Protein AF-A0A6J4CX09-F1 (afdb_monomer)

Solvent-accessible surface area (backbone atoms only — not comparable to full-atom values): 6055 Å² total; per-residue (Å²): 135,90,80,64,89,89,61,87,80,81,83,84,70,51,76,65,54,46,50,54,51,52,50,53,54,50,50,27,51,51,29,28,54,47,46,52,50,56,50,50,54,45,45,66,65,34,70,81,45,56,82,92,70,47,75,79,80,50,73,67,57,48,47,53,52,41,52,48,56,41,52,76,66,74,51,89,76,58,69,67,49,40,46,52,22,40,52,50,46,52,48,53,51,51,43,70,78,53,65,81,125

Nearest PDB structures (foldseek):
  8j1j-assembly1_B  TM=5.169E-01  e=7.461E+00  Sulfoacidibacillus thermotolerans

InterPro domains:
  IPR021027 Transposase, putative, helix-turn-helix domain [PF12323] (1-47)

Secondary structure (DSSP, 8-state):
----TTS-PPP---HHHHHHHHHHHHHHHHHHHHHHHHHHHHHHHHTSS-TTT-----HHHHHHHHHHHHHHTT----HHHHHHHHHHHHHHHHHHHS---

Structure (mmCIF, N/CA/C/O backbone):
data_AF-A0A6J4CX09-F1
#
_entry.id   AF-A0A6J4CX09-F1
#
loop_
_atom_site.group_PDB
_atom_site.id
_atom_site.type_symbol
_atom_site.label_atom_id
_atom_site.label_alt_id
_atom_site.label_comp_id
_atom_site.label_asym_id
_atom_site.label_entity_id
_atom_site.label_seq_id
_atom_site.pdbx_PDB_ins_code
_atom_site.Cartn_x
_atom_site.Cartn_y
_atom_site.Cartn_z
_atom_site.occupancy
_atom_site.B_iso_or_equiv
_atom_site.auth_seq_id
_atom_site.auth_comp_id
_atom_site.auth_asym_id
_atom_site.auth_atom_id
_atom_site.pdbx_PDB_model_num
ATOM 1 N N . MET A 1 1 ? 31.683 5.353 -8.818 1.00 56.31 1 MET A N 1
ATOM 2 C CA . MET A 1 1 ? 30.782 6.311 -9.498 1.00 56.31 1 MET A CA 1
ATOM 3 C C . MET A 1 1 ? 30.268 7.302 -8.457 1.00 56.31 1 MET A C 1
ATOM 5 O O . MET A 1 1 ? 29.497 6.902 -7.595 1.00 56.31 1 MET A O 1
ATOM 9 N N . GLN A 1 2 ? 30.748 8.550 -8.458 1.00 60.69 2 GLN A N 1
ATOM 10 C CA . GLN A 1 2 ? 30.224 9.596 -7.569 1.00 60.69 2 GLN A CA 1
ATOM 11 C C . GLN A 1 2 ? 28.924 10.145 -8.170 1.00 60.69 2 GLN A C 1
ATOM 13 O O . GLN A 1 2 ? 28.943 10.794 -9.212 1.00 60.69 2 GLN A O 1
ATOM 18 N N . ILE A 1 3 ? 27.788 9.837 -7.544 1.00 66.69 3 ILE A N 1
ATOM 19 C CA . ILE A 1 3 ? 26.483 10.363 -7.960 1.00 66.69 3 ILE A CA 1
ATOM 20 C C . ILE A 1 3 ? 26.320 11.750 -7.336 1.00 66.69 3 ILE A C 1
ATOM 22 O O . ILE A 1 3 ? 26.276 11.886 -6.112 1.00 66.69 3 ILE A O 1
ATOM 26 N N . ASN A 1 4 ? 26.247 12.782 -8.175 1.00 74.75 4 ASN A N 1
ATOM 27 C CA . ASN A 1 4 ? 26.153 14.165 -7.728 1.00 74.75 4 ASN A CA 1
ATOM 28 C C . ASN A 1 4 ? 24.680 14.520 -7.461 1.00 74.75 4 ASN A C 1
ATOM 30 O O . ASN A 1 4 ? 23.856 14.538 -8.373 1.00 74.75 4 ASN A O 1
ATOM 34 N N . LYS A 1 5 ? 24.331 14.763 -6.193 1.00 68.19 5 LYS A N 1
ATOM 35 C CA . LYS A 1 5 ? 22.934 14.870 -5.724 1.00 68.19 5 LYS A CA 1
ATOM 36 C C . LYS A 1 5 ? 22.176 16.092 -6.268 1.00 68.19 5 LYS A C 1
ATOM 38 O O . LYS A 1 5 ? 20.953 16.108 -6.200 1.00 68.19 5 LYS A O 1
ATOM 43 N N . GLY A 1 6 ? 22.881 17.097 -6.796 1.00 75.50 6 GLY A N 1
ATOM 44 C CA . GLY A 1 6 ? 22.285 18.315 -7.361 1.00 75.50 6 GLY A CA 1
ATOM 45 C C . GLY A 1 6 ? 21.905 18.222 -8.842 1.00 75.50 6 GLY A C 1
ATOM 46 O O . GLY A 1 6 ? 21.286 19.143 -9.368 1.00 75.50 6 GLY A O 1
ATOM 47 N N . PHE A 1 7 ? 22.265 17.136 -9.534 1.00 76.88 7 PHE A N 1
ATOM 48 C CA . PHE A 1 7 ? 22.026 17.013 -10.970 1.00 76.88 7 PHE A CA 1
ATOM 49 C C . PHE A 1 7 ? 20.723 16.259 -11.268 1.00 76.88 7 PHE A C 1
ATOM 51 O O . PHE A 1 7 ? 20.463 15.182 -10.727 1.00 76.88 7 PHE A O 1
ATOM 58 N N . LYS A 1 8 ? 19.890 16.805 -12.163 1.00 77.00 8 LYS A N 1
ATOM 59 C CA . LYS A 1 8 ? 18.640 16.161 -12.591 1.00 77.00 8 LYS A CA 1
ATOM 60 C C . LYS A 1 8 ? 18.937 15.104 -13.653 1.00 77.00 8 LYS A C 1
ATOM 62 O O . LYS A 1 8 ? 18.997 15.399 -14.844 1.00 77.00 8 LYS A O 1
ATOM 67 N N . TYR A 1 9 ? 19.089 13.857 -13.227 1.00 78.94 9 TYR A N 1
ATOM 68 C CA . TYR A 1 9 ? 19.262 12.732 -14.143 1.00 78.94 9 TYR A CA 1
ATOM 69 C C . TYR A 1 9 ? 17.933 12.379 -14.824 1.00 78.94 9 TYR A C 1
ATOM 71 O O . TYR A 1 9 ? 16.945 12.051 -14.165 1.00 78.94 9 TYR A O 1
ATOM 79 N N . ARG A 1 10 ? 17.898 12.434 -16.160 1.00 81.62 10 ARG A N 1
ATOM 80 C CA . ARG A 1 10 ? 16.779 11.904 -16.946 1.00 81.62 10 ARG A CA 1
ATOM 81 C C . ARG A 1 10 ? 17.013 10.413 -17.171 1.00 81.62 10 ARG A C 1
ATOM 83 O O . ARG A 1 10 ? 18.023 10.025 -17.748 1.00 81.62 10 ARG A O 1
ATOM 90 N N . LEU A 1 11 ? 16.078 9.585 -16.719 1.00 80.38 11 LEU A N 1
ATOM 91 C CA . LEU A 1 11 ? 16.113 8.153 -16.995 1.00 80.38 11 LEU A CA 1
ATOM 92 C C . LEU A 1 11 ? 15.642 7.905 -18.431 1.00 80.38 11 LEU A C 1
ATOM 94 O O . LEU A 1 11 ? 14.580 8.386 -18.829 1.00 80.38 11 LEU A O 1
ATOM 98 N N . PHE A 1 12 ? 16.400 7.107 -19.178 1.00 87.94 12 PHE A N 1
ATOM 99 C CA . PHE A 1 12 ? 16.019 6.612 -20.502 1.00 87.94 12 PHE A CA 1
ATOM 100 C C . PHE A 1 12 ? 15.849 5.089 -20.454 1.00 87.94 12 PHE A C 1
ATOM 102 O O . PHE A 1 12 ? 16.691 4.359 -20.972 1.00 87.94 12 PHE A O 1
ATOM 109 N N . PRO A 1 13 ? 14.798 4.585 -19.780 1.00 90.81 13 PRO A N 1
ATOM 110 C CA . PRO A 1 13 ? 14.626 3.154 -19.607 1.00 90.81 13 PRO A CA 1
ATOM 111 C C . PRO A 1 13 ? 14.310 2.459 -20.934 1.00 90.81 13 PRO A C 1
ATOM 113 O O . PRO A 1 13 ? 13.565 2.989 -21.770 1.00 90.81 13 PRO A O 1
ATOM 116 N N . THR A 1 14 ? 14.820 1.239 -21.092 1.00 96.50 14 THR A N 1
ATOM 117 C CA . THR A 1 14 ? 14.452 0.342 -22.195 1.00 96.50 14 THR A CA 1
ATOM 118 C C . THR A 1 14 ? 12.969 -0.042 -22.115 1.00 96.50 14 THR A C 1
ATOM 120 O O . THR A 1 14 ? 12.286 0.218 -21.119 1.00 96.50 14 THR A O 1
ATOM 123 N N . LYS A 1 15 ? 12.429 -0.669 -23.169 1.00 96.00 15 LYS A N 1
ATOM 124 C CA . LYS A 1 15 ? 11.029 -1.136 -23.173 1.00 96.00 15 LYS A CA 1
ATOM 125 C C . LYS A 1 15 ? 10.742 -2.090 -22.005 1.00 96.00 15 LYS A C 1
ATOM 127 O O . LYS A 1 15 ? 9.726 -1.933 -21.333 1.00 96.00 15 LYS A O 1
ATOM 132 N N . GLU A 1 16 ? 11.665 -3.003 -21.722 1.00 96.12 16 GLU A N 1
ATOM 133 C CA . GLU A 1 16 ? 11.573 -3.967 -20.619 1.00 96.12 16 GLU A CA 1
ATOM 134 C C . GLU A 1 16 ? 11.606 -3.276 -19.253 1.00 96.12 16 GLU A C 1
ATOM 136 O O . GLU A 1 16 ? 10.740 -3.510 -18.411 1.00 96.12 16 GLU A O 1
ATOM 141 N N . GLN A 1 17 ? 12.534 -2.336 -19.054 1.00 94.19 17 GLN A N 1
ATOM 142 C CA . GLN A 1 17 ? 12.610 -1.555 -17.816 1.00 94.19 17 GLN A CA 1
ATOM 143 C C . GLN A 1 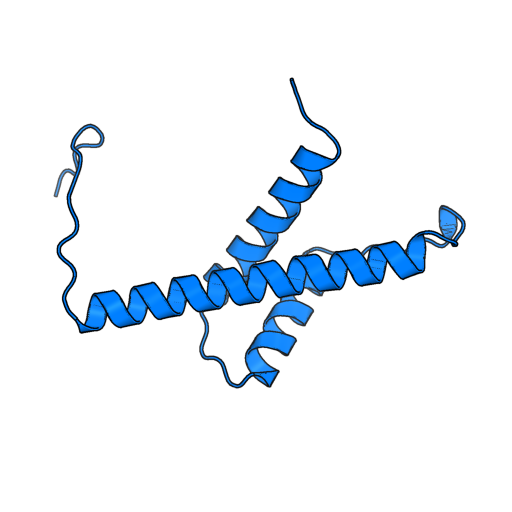17 ? 11.333 -0.737 -17.583 1.00 94.19 17 GLN A C 1
ATOM 145 O O . GLN A 1 17 ? 10.845 -0.655 -16.456 1.00 94.19 17 GLN A O 1
ATOM 150 N N . LYS A 1 18 ? 10.739 -0.1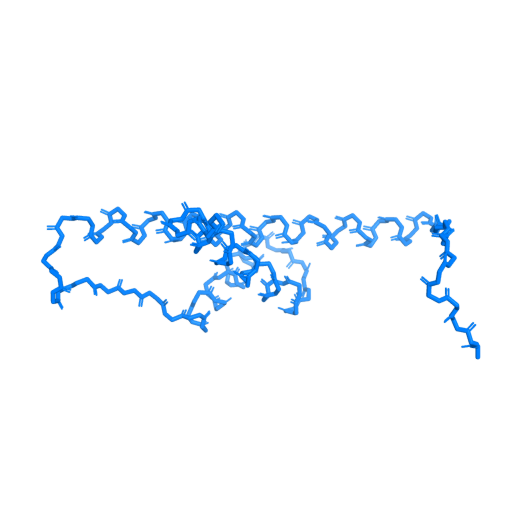69 -18.642 1.00 95.38 18 LYS A N 1
ATOM 151 C CA . LYS A 1 18 ? 9.440 0.518 -18.548 1.00 95.38 18 LYS A CA 1
ATOM 152 C C . LYS A 1 18 ? 8.325 -0.436 -18.127 1.00 95.38 18 LYS A C 1
ATOM 154 O O . LYS A 1 18 ? 7.489 -0.039 -17.319 1.00 95.38 18 LYS A O 1
ATOM 159 N N . ALA A 1 19 ? 8.291 -1.653 -18.666 1.00 95.88 19 ALA A N 1
ATOM 160 C CA . ALA A 1 19 ? 7.292 -2.652 -18.295 1.00 95.88 19 ALA A CA 1
ATOM 161 C C . ALA A 1 19 ? 7.422 -3.051 -16.816 1.00 95.88 19 ALA A C 1
ATOM 163 O O . ALA A 1 19 ? 6.429 -3.018 -16.090 1.00 95.88 19 ALA A O 1
ATOM 164 N N . LEU A 1 20 ? 8.647 -3.303 -16.344 1.00 93.88 20 LEU A N 1
ATOM 165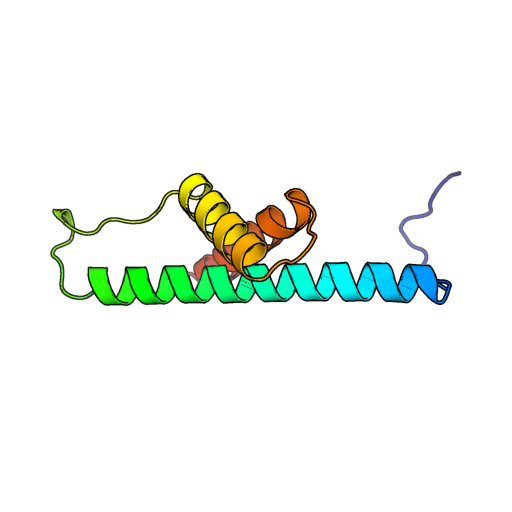 C CA . LEU A 1 20 ? 8.927 -3.597 -14.934 1.00 93.88 20 LEU A CA 1
ATOM 166 C C . LEU A 1 20 ? 8.499 -2.452 -14.009 1.00 93.88 20 LEU A C 1
ATOM 168 O O . LEU A 1 20 ? 7.807 -2.682 -13.018 1.00 93.88 20 LEU A O 1
ATOM 172 N N . LEU A 1 21 ? 8.853 -1.207 -14.345 1.00 93.88 21 LEU A N 1
ATOM 173 C CA . LEU A 1 21 ? 8.456 -0.034 -13.561 1.00 93.88 21 LEU A CA 1
ATOM 174 C C . LEU A 1 21 ? 6.935 0.125 -13.508 1.00 93.88 21 LEU A C 1
ATOM 176 O O . LEU A 1 21 ? 6.376 0.324 -12.430 1.00 93.88 21 LEU A O 1
ATOM 180 N N . LYS A 1 22 ? 6.253 -0.011 -14.651 1.00 95.19 22 LYS A N 1
ATOM 181 C CA . LYS A 1 22 ? 4.786 0.040 -14.715 1.00 95.19 22 LYS A CA 1
ATOM 182 C C . LYS A 1 22 ? 4.152 -1.027 -13.831 1.00 95.19 22 LYS A C 1
ATOM 184 O O . LYS A 1 22 ? 3.218 -0.710 -13.099 1.00 95.19 22 LYS A O 1
ATOM 189 N N . HIS A 1 23 ? 4.677 -2.251 -13.859 1.00 95.62 23 HIS A N 1
ATOM 190 C CA . HIS A 1 23 ? 4.203 -3.332 -12.998 1.00 95.62 23 HIS A CA 1
ATOM 191 C C . HIS A 1 23 ? 4.395 -2.995 -11.516 1.00 95.62 23 HIS A C 1
ATOM 193 O O . HIS A 1 23 ? 3.454 -3.084 -10.732 1.00 95.62 23 HIS A O 1
ATOM 199 N N . HIS A 1 24 ? 5.571 -2.498 -11.128 1.00 95.19 24 HIS A N 1
ATOM 200 C CA . HIS A 1 24 ? 5.821 -2.059 -9.753 1.00 95.19 24 HIS A CA 1
ATOM 201 C C . HIS A 1 24 ? 4.864 -0.952 -9.294 1.00 95.19 24 HIS A C 1
ATOM 203 O O . HIS A 1 24 ? 4.342 -1.024 -8.179 1.00 95.19 24 HIS A O 1
ATOM 209 N N . PHE A 1 25 ? 4.600 0.046 -10.140 1.00 96.12 25 PHE A N 1
ATOM 210 C CA . PHE A 1 25 ? 3.642 1.113 -9.833 1.00 96.12 25 PHE A CA 1
ATOM 211 C C . PHE A 1 25 ? 2.214 0.580 -9.725 1.00 96.12 25 PHE A C 1
ATOM 213 O O . PHE A 1 25 ? 1.477 0.969 -8.820 1.00 96.12 25 PHE A O 1
ATOM 220 N N . PHE A 1 26 ? 1.837 -0.351 -10.599 1.00 97.19 26 PHE A N 1
ATOM 221 C CA . PHE A 1 26 ? 0.543 -1.015 -10.539 1.00 97.19 26 PHE A CA 1
ATOM 222 C C . PHE A 1 26 ? 0.361 -1.762 -9.212 1.00 97.19 26 PHE A C 1
ATOM 224 O O . PHE A 1 26 ? -0.614 -1.516 -8.506 1.00 97.19 26 PHE A O 1
ATOM 231 N N . ILE A 1 27 ? 1.327 -2.594 -8.814 1.00 97.69 27 ILE A N 1
ATOM 232 C CA . ILE A 1 27 ? 1.301 -3.304 -7.526 1.00 97.69 27 ILE A CA 1
ATOM 233 C C . ILE A 1 27 ? 1.217 -2.333 -6.348 1.00 97.69 27 ILE A C 1
ATOM 235 O O . ILE A 1 27 ? 0.427 -2.553 -5.429 1.00 97.69 27 ILE A O 1
ATOM 239 N N . TYR A 1 28 ? 2.008 -1.258 -6.372 1.00 98.12 28 TYR A N 1
ATOM 240 C CA . TYR A 1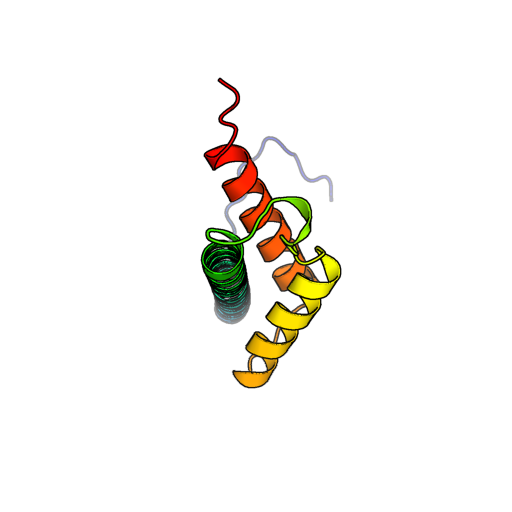 28 ? 1.973 -0.234 -5.331 1.00 98.12 28 TYR A CA 1
ATOM 241 C C . TYR A 1 28 ? 0.563 0.355 -5.180 1.00 98.12 28 TYR A C 1
ATOM 243 O O . TYR A 1 28 ? 0.045 0.405 -4.062 1.00 98.12 28 TYR A O 1
ATOM 251 N N . ASN A 1 29 ? -0.076 0.734 -6.290 1.00 97.56 29 ASN A N 1
ATOM 252 C CA . ASN A 1 29 ? -1.425 1.302 -6.294 1.00 97.56 29 ASN A CA 1
ATOM 253 C C . ASN A 1 29 ? -2.474 0.285 -5.823 1.00 97.56 29 ASN A C 1
ATOM 255 O O . ASN A 1 29 ? -3.345 0.620 -5.023 1.00 97.56 29 ASN A O 1
ATOM 259 N N . GLN A 1 30 ? -2.362 -0.973 -6.258 1.00 97.56 30 GLN A N 1
ATOM 260 C CA . GLN A 1 30 ? -3.251 -2.049 -5.815 1.00 97.56 30 GLN A CA 1
ATOM 261 C C . GLN A 1 30 ? -3.155 -2.252 -4.299 1.00 97.56 30 GLN A C 1
ATOM 263 O O . GLN A 1 30 ? -4.178 -2.278 -3.617 1.00 97.56 30 GLN A O 1
ATOM 268 N N . ALA A 1 31 ? -1.936 -2.337 -3.760 1.00 97.88 31 ALA A N 1
ATOM 269 C CA . ALA A 1 31 ? -1.698 -2.462 -2.324 1.00 97.88 31 ALA A CA 1
ATOM 270 C C . ALA A 1 31 ? -2.241 -1.256 -1.538 1.00 97.88 31 ALA A C 1
ATOM 272 O O . ALA A 1 31 ? -2.832 -1.435 -0.472 1.00 97.88 31 ALA A O 1
ATOM 273 N N . TYR A 1 32 ? -2.089 -0.047 -2.087 1.00 98.00 32 TYR A N 1
ATOM 274 C CA . TYR A 1 32 ? -2.554 1.195 -1.471 1.00 98.00 32 TYR A CA 1
ATOM 275 C C . TYR A 1 32 ? -4.078 1.187 -1.334 1.00 98.00 32 TYR A C 1
ATOM 277 O O . TYR A 1 32 ? -4.616 1.388 -0.245 1.00 98.00 32 TYR A O 1
ATOM 285 N N . ASN A 1 33 ? -4.770 0.866 -2.428 1.00 97.38 33 ASN A N 1
ATOM 286 C CA . ASN A 1 33 ? -6.228 0.814 -2.471 1.00 97.38 33 ASN A CA 1
ATOM 287 C C . ASN A 1 33 ? -6.787 -0.287 -1.561 1.00 97.38 33 ASN A C 1
ATOM 289 O O . ASN A 1 33 ? -7.768 -0.056 -0.859 1.00 97.38 33 ASN A O 1
ATOM 293 N N . ILE A 1 34 ? -6.145 -1.461 -1.518 1.00 97.25 34 ILE A N 1
ATOM 294 C CA . ILE A 1 34 ? -6.528 -2.533 -0.586 1.00 97.25 34 ILE A CA 1
ATOM 295 C C . ILE A 1 34 ? -6.374 -2.056 0.864 1.00 97.25 34 ILE A C 1
ATOM 297 O O . ILE A 1 34 ? -7.273 -2.277 1.671 1.00 97.25 34 ILE A O 1
ATOM 301 N N . CYS A 1 35 ? -5.269 -1.379 1.199 1.00 96.94 35 CYS A N 1
ATOM 302 C CA . CYS A 1 35 ? -5.053 -0.833 2.540 1.00 96.94 35 CYS A CA 1
ATOM 303 C C . CYS A 1 35 ? -6.170 0.140 2.936 1.00 96.94 35 CYS A C 1
ATOM 305 O O . CYS A 1 35 ? -6.742 -0.002 4.016 1.00 96.94 35 CYS A O 1
ATOM 307 N N . LEU A 1 36 ? -6.508 1.086 2.053 1.00 95.69 36 LEU A N 1
ATOM 308 C CA . LEU A 1 36 ? -7.589 2.040 2.299 1.00 95.69 36 LEU A CA 1
ATOM 309 C C . LEU A 1 36 ? -8.935 1.341 2.493 1.00 95.69 36 LEU A C 1
ATOM 311 O O . LEU A 1 36 ? -9.653 1.669 3.434 1.00 95.69 36 LEU A O 1
ATOM 315 N N . ASN A 1 37 ? -9.252 0.350 1.656 1.00 96.81 37 ASN A N 1
ATOM 316 C CA . ASN A 1 37 ? -10.509 -0.381 1.764 1.00 96.81 37 ASN A CA 1
ATOM 317 C C . ASN A 1 37 ? -10.615 -1.150 3.092 1.00 96.81 37 ASN A C 1
ATOM 319 O O . ASN A 1 37 ? -11.602 -1.010 3.807 1.00 96.81 37 ASN A O 1
ATOM 323 N N . LEU A 1 38 ? -9.562 -1.878 3.484 1.00 95.81 38 LEU A N 1
ATOM 324 C CA . LEU A 1 38 ? -9.524 -2.599 4.764 1.00 95.81 38 LEU A CA 1
ATOM 325 C C . LEU A 1 38 ? -9.696 -1.658 5.963 1.00 95.81 38 LEU A C 1
ATOM 327 O O . LEU A 1 38 ? -10.347 -2.002 6.949 1.00 95.81 38 LEU A O 1
ATOM 331 N N . GLN A 1 39 ? -9.105 -0.464 5.898 1.00 93.12 39 GLN A N 1
ATOM 332 C CA . GLN A 1 39 ? -9.249 0.536 6.954 1.00 93.12 39 GLN A CA 1
ATOM 333 C C . GLN A 1 39 ? -10.650 1.150 6.976 1.00 93.12 39 GLN A C 1
ATOM 335 O O . GLN A 1 39 ? -11.180 1.390 8.060 1.00 93.12 39 GLN A O 1
ATOM 340 N N . GLN A 1 40 ? -11.261 1.362 5.811 1.00 94.38 40 GLN A N 1
ATOM 341 C CA . GLN A 1 40 ? -12.638 1.837 5.695 1.00 94.38 40 GLN A CA 1
ATOM 342 C C . GLN A 1 40 ? -13.633 0.817 6.259 1.00 94.38 40 GLN A C 1
ATOM 344 O O . GLN A 1 40 ? -14.515 1.189 7.034 1.00 94.38 40 GLN A O 1
ATOM 349 N N . GLU A 1 41 ? -13.477 -0.464 5.921 1.00 94.94 41 GLU A N 1
ATOM 350 C CA . GLU A 1 41 ? -14.263 -1.567 6.487 1.00 94.94 41 GLU A CA 1
ATOM 351 C C . GLU A 1 41 ? -14.119 -1.606 8.010 1.00 94.94 41 GLU A C 1
ATOM 353 O O . GLU A 1 41 ? -15.111 -1.597 8.736 1.00 94.94 41 GLU A O 1
ATOM 358 N N . GLN A 1 42 ? -12.881 -1.546 8.507 1.00 93.56 42 GLN A N 1
ATOM 359 C CA . GLN A 1 42 ? -12.608 -1.552 9.940 1.00 93.56 42 GLN A CA 1
ATOM 360 C C . GLN A 1 42 ? -13.210 -0.339 10.660 1.00 93.56 42 GLN A C 1
ATOM 362 O O . GLN A 1 42 ? -13.764 -0.478 11.750 1.00 93.56 42 GLN A O 1
ATOM 367 N N . TYR A 1 43 ? -13.143 0.845 10.051 1.00 92.44 43 TYR A N 1
ATOM 368 C CA . TYR A 1 43 ? -13.801 2.040 10.569 1.00 92.44 43 TYR A CA 1
ATOM 369 C C . TYR A 1 43 ? -15.321 1.865 10.618 1.00 92.44 43 TYR A C 1
ATOM 371 O O . TYR A 1 43 ? 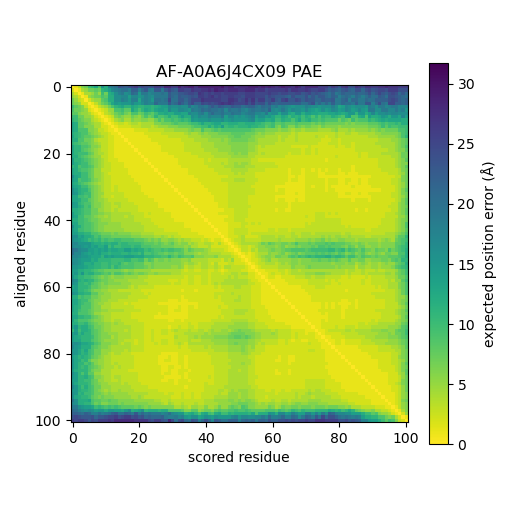-15.936 2.158 11.641 1.00 92.44 43 TYR A O 1
ATOM 379 N N . ASN A 1 44 ? -15.922 1.348 9.546 1.00 94.00 44 ASN A N 1
ATOM 380 C CA . ASN A 1 44 ? -17.364 1.143 9.459 1.00 94.00 44 ASN A CA 1
ATOM 381 C C . ASN A 1 44 ? -17.885 0.158 10.507 1.00 94.00 44 ASN A C 1
ATOM 383 O O . ASN A 1 44 ? -18.963 0.392 11.047 1.00 94.00 44 ASN A O 1
ATOM 387 N N . THR A 1 45 ? -17.118 -0.883 10.829 1.00 92.88 45 THR A N 1
ATOM 388 C CA . THR A 1 45 ? -17.442 -1.816 11.917 1.00 92.88 45 THR A CA 1
ATOM 389 C C . THR A 1 45 ? -17.259 -1.167 13.290 1.00 92.88 45 THR A C 1
ATOM 391 O O . THR A 1 45 ? -18.091 -1.329 14.175 1.00 92.88 45 THR A O 1
ATOM 394 N N . ASN A 1 46 ? -16.194 -0.382 13.476 1.00 92.56 46 ASN A N 1
ATOM 395 C CA . ASN A 1 46 ? -15.867 0.219 14.771 1.00 92.56 46 ASN A CA 1
ATOM 396 C C . ASN A 1 46 ? -16.663 1.491 15.101 1.00 92.56 46 ASN A C 1
ATOM 398 O O . ASN A 1 46 ? -16.631 1.930 16.252 1.00 92.56 46 ASN A O 1
ATOM 402 N N . LYS A 1 47 ? -17.330 2.131 14.131 1.00 91.69 47 LYS A N 1
ATOM 403 C CA . LYS A 1 47 ? -17.989 3.435 14.342 1.00 91.69 47 LYS A CA 1
ATOM 404 C C . LYS A 1 47 ? -19.144 3.373 15.345 1.00 91.69 47 LYS A C 1
ATOM 406 O O . LYS A 1 47 ? -19.370 4.355 16.042 1.00 91.69 47 LYS A O 1
ATOM 411 N N . THR A 1 48 ? -19.841 2.239 15.422 1.00 90.75 48 THR A N 1
ATOM 412 C CA . THR A 1 48 ? -20.991 2.017 16.315 1.00 90.75 48 THR A CA 1
ATOM 413 C C . THR A 1 48 ? -20.599 1.410 17.660 1.00 90.75 48 THR A C 1
ATOM 415 O O . THR A 1 48 ? -21.410 1.398 18.578 1.00 90.75 48 THR A O 1
ATOM 418 N N . LEU A 1 49 ? -19.373 0.894 17.782 1.00 92.94 49 LEU A N 1
ATOM 419 C CA . LEU A 1 49 ? -18.895 0.222 18.986 1.00 92.94 49 LEU A CA 1
ATOM 420 C C . LEU A 1 49 ? -18.396 1.223 20.031 1.00 92.94 49 LEU A C 1
ATOM 422 O O . LEU A 1 49 ? -17.795 2.256 19.707 1.00 92.94 49 LEU A O 1
ATOM 426 N N . GLU A 1 50 ? -18.567 0.871 21.305 1.00 90.94 50 GLU A N 1
ATOM 427 C CA . GLU A 1 50 ? -17.942 1.600 22.404 1.00 90.94 50 GLU A CA 1
ATOM 428 C C . GLU A 1 50 ? -16.414 1.533 22.332 1.00 90.94 50 GLU A C 1
ATOM 430 O O . GLU A 1 50 ? -15.830 0.591 21.796 1.00 90.94 50 GLU A O 1
ATOM 435 N N . LYS A 1 51 ? -15.734 2.538 22.898 1.00 86.19 51 LYS A N 1
ATOM 436 C CA . LYS A 1 51 ? -14.275 2.703 22.780 1.00 86.19 51 LYS A CA 1
ATOM 437 C C . LYS A 1 51 ? -13.482 1.469 23.235 1.00 86.19 51 LYS A C 1
ATOM 439 O O . LYS A 1 51 ? -12.462 1.177 22.619 1.00 86.19 51 LYS A O 1
ATOM 444 N N . SER A 1 52 ? -13.953 0.758 24.261 1.00 88.56 52 SER A N 1
ATOM 445 C CA . SER A 1 52 ? -13.338 -0.471 24.792 1.00 88.56 52 SER A CA 1
ATOM 446 C C . SER A 1 52 ? -13.444 -1.669 23.841 1.00 88.56 52 SER A C 1
ATOM 448 O O . SER A 1 52 ? -12.600 -2.557 23.888 1.00 88.56 52 SER A O 1
ATOM 450 N N . GLN A 1 53 ? -14.444 -1.672 22.957 1.00 89.31 53 GLN A N 1
ATOM 451 C CA . GLN A 1 53 ? -14.727 -2.756 22.012 1.00 89.31 53 GLN A CA 1
ATOM 452 C C . GLN A 1 53 ? -14.134 -2.501 20.618 1.00 89.31 53 GLN A C 1
ATOM 454 O O . GLN A 1 53 ? -14.146 -3.387 19.765 1.00 89.31 53 GLN A O 1
ATOM 459 N N . LYS A 1 54 ? -13.601 -1.298 20.355 1.00 90.38 54 LYS A N 1
ATOM 460 C CA . LYS A 1 54 ? -12.992 -0.960 19.060 1.00 90.38 54 LYS A CA 1
ATOM 461 C C . LYS A 1 54 ? -11.704 -1.747 18.857 1.00 90.38 54 LYS A C 1
ATOM 463 O O . LYS A 1 54 ? -10.724 -1.548 19.572 1.00 90.38 54 LYS A O 1
ATOM 468 N N . GLN A 1 55 ? -11.672 -2.570 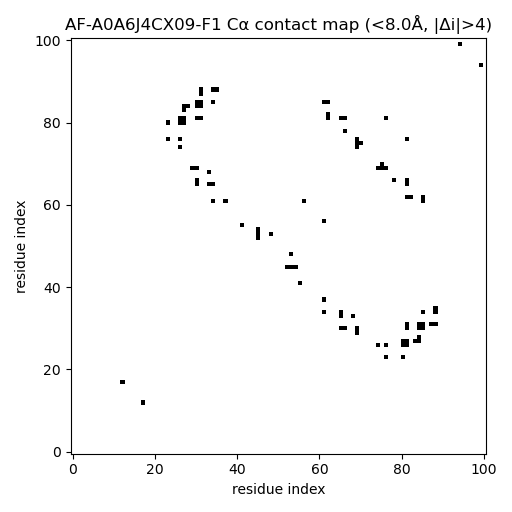17.817 1.00 89.44 55 GLN A N 1
ATOM 469 C CA . GLN A 1 55 ? -10.491 -3.350 17.458 1.00 89.44 55 GLN A CA 1
ATOM 470 C C . GLN A 1 55 ? -9.841 -2.769 16.206 1.00 89.44 55 GLN A C 1
ATOM 472 O O . GLN A 1 55 ? -10.468 -2.720 15.148 1.00 89.44 55 GLN A O 1
ATOM 477 N N . TRP A 1 56 ? -8.580 -2.344 16.309 1.00 90.25 56 TRP A N 1
ATOM 478 C CA . TRP A 1 56 ? -7.780 -1.838 15.186 1.00 90.25 56 TRP A CA 1
ATOM 479 C C . TRP A 1 56 ? -6.706 -2.847 14.783 1.00 90.25 56 TRP A C 1
ATOM 481 O O . TRP A 1 56 ? -6.045 -3.438 15.634 1.00 90.25 56 TRP A O 1
ATOM 491 N N . SER A 1 57 ? -6.523 -3.053 13.479 1.00 92.19 57 SER A N 1
ATOM 492 C CA . SER A 1 57 ? -5.567 -4.035 12.973 1.00 92.19 57 SER A CA 1
ATOM 493 C C . SER A 1 57 ? -4.147 -3.516 13.165 1.00 92.19 57 SER A C 1
ATOM 495 O O . SER A 1 57 ? -3.854 -2.359 12.856 1.00 92.19 57 SER A O 1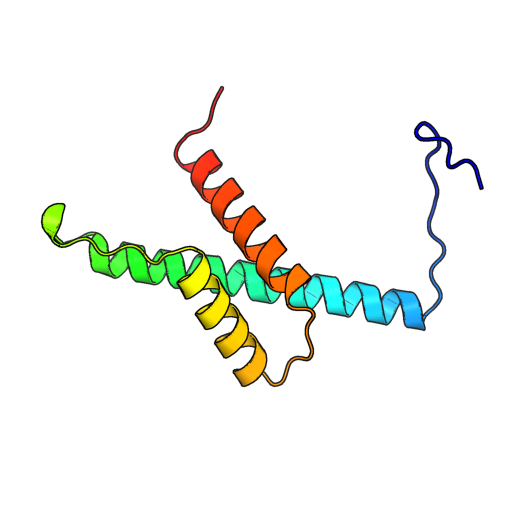
ATOM 497 N N . SER A 1 58 ? -3.240 -4.384 13.615 1.00 94.25 58 SER A N 1
ATOM 498 C CA . SER A 1 58 ? -1.816 -4.053 13.639 1.00 94.25 58 SER A CA 1
ATOM 499 C C . SER A 1 58 ? -1.274 -3.883 12.216 1.00 94.25 58 SER A C 1
ATOM 501 O O . SER A 1 58 ? -1.806 -4.435 11.248 1.00 94.25 58 SER A O 1
ATOM 503 N N . SER A 1 59 ? -0.171 -3.145 12.076 1.00 92.31 59 SER A N 1
ATOM 504 C CA . SER A 1 59 ? 0.491 -2.958 10.779 1.00 92.31 59 SER A CA 1
ATOM 505 C C . SER A 1 59 ? 0.879 -4.285 10.125 1.00 92.31 59 SER A C 1
ATOM 507 O O . SER A 1 59 ? 0.686 -4.438 8.924 1.00 92.31 59 SER A O 1
ATOM 509 N N . SER A 1 60 ? 1.359 -5.256 10.909 1.00 93.44 60 SER A N 1
ATOM 510 C CA . SER A 1 60 ? 1.718 -6.591 10.418 1.00 93.44 60 SER A CA 1
ATOM 511 C C . SER A 1 60 ? 0.495 -7.373 9.934 1.00 93.44 60 SER A C 1
ATOM 513 O O . SER A 1 60 ? 0.556 -8.014 8.890 1.00 93.44 60 SER A O 1
ATOM 515 N N . ALA A 1 61 ? -0.635 -7.280 10.645 1.00 95.44 61 ALA A N 1
ATOM 516 C CA . ALA A 1 61 ? -1.881 -7.921 10.228 1.00 95.44 61 ALA A CA 1
ATOM 517 C C . ALA A 1 61 ? -2.415 -7.332 8.911 1.00 95.44 61 ALA A C 1
ATOM 519 O O . ALA A 1 61 ? -2.846 -8.078 8.030 1.00 95.44 61 ALA A O 1
ATOM 520 N N . LEU A 1 62 ? -2.341 -6.005 8.749 1.00 95.25 62 LEU A N 1
ATOM 521 C CA . LEU A 1 62 ? -2.689 -5.337 7.491 1.00 95.25 62 LEU A CA 1
ATOM 522 C C . LEU A 1 62 ? -1.770 -5.776 6.348 1.00 95.25 62 LEU A C 1
ATOM 524 O O . LEU A 1 62 ? -2.264 -6.106 5.275 1.00 95.25 62 LEU A O 1
ATOM 528 N N . ASP A 1 63 ? -0.458 -5.843 6.581 1.00 95.44 63 ASP A N 1
ATOM 529 C CA . ASP A 1 63 ? 0.521 -6.312 5.591 1.00 95.44 63 ASP A CA 1
ATOM 530 C C . ASP A 1 63 ? 0.194 -7.738 5.112 1.00 95.44 63 ASP A C 1
ATOM 532 O O . ASP A 1 63 ? 0.187 -8.007 3.908 1.00 95.44 63 ASP A O 1
ATOM 536 N N . THR A 1 64 ? -0.132 -8.646 6.037 1.00 97.12 64 THR A N 1
ATOM 537 C CA . THR A 1 64 ? -0.533 -10.024 5.714 1.00 97.12 64 THR A CA 1
ATOM 538 C C . THR A 1 64 ? -1.808 -10.058 4.873 1.00 97.12 64 THR A C 1
ATOM 540 O O . THR A 1 64 ? -1.838 -10.745 3.851 1.00 97.12 64 THR A O 1
ATOM 543 N N . LYS A 1 65 ? -2.836 -9.280 5.241 1.00 97.06 65 LYS A N 1
ATOM 544 C CA . LYS A 1 65 ? -4.090 -9.190 4.472 1.00 97.06 65 LYS A CA 1
ATOM 545 C C . LYS A 1 65 ? -3.867 -8.616 3.073 1.00 97.06 65 LYS A C 1
ATOM 547 O O . LYS A 1 65 ? -4.360 -9.177 2.099 1.00 97.06 65 LYS A O 1
ATOM 552 N N . ILE A 1 66 ? -3.081 -7.546 2.943 1.00 97.06 66 ILE A N 1
ATOM 553 C CA . ILE A 1 66 ? -2.753 -6.946 1.641 1.00 97.06 66 ILE A CA 1
ATOM 554 C C . ILE A 1 66 ? -2.052 -7.975 0.747 1.00 97.06 66 ILE A C 1
ATOM 556 O O . ILE A 1 66 ? -2.466 -8.186 -0.392 1.00 97.06 66 ILE A O 1
ATOM 560 N N . LYS A 1 67 ? -1.031 -8.666 1.270 1.00 97.31 67 LYS A N 1
ATOM 561 C CA . LYS A 1 67 ? -0.311 -9.717 0.532 1.00 97.31 67 LYS A CA 1
ATOM 562 C C . LYS A 1 67 ? -1.236 -10.864 0.136 1.00 97.31 67 LYS A C 1
ATOM 564 O O . LYS A 1 67 ? -1.118 -11.367 -0.977 1.00 97.31 67 LYS A O 1
ATOM 569 N N . TYR A 1 68 ? -2.159 -11.257 1.012 1.00 97.25 68 TYR A N 1
ATOM 570 C CA . TYR A 1 68 ? -3.175 -12.257 0.699 1.00 97.25 68 TYR A CA 1
ATOM 571 C C . TYR A 1 68 ? -4.043 -11.816 -0.489 1.00 97.25 68 TYR A C 1
ATOM 573 O O . TYR A 1 68 ? -4.114 -12.542 -1.475 1.00 97.25 68 TYR A O 1
ATOM 581 N N . HIS A 1 69 ? -4.603 -10.604 -0.469 1.00 96.94 69 HIS A N 1
ATOM 582 C CA . HIS A 1 69 ? -5.409 -10.091 -1.585 1.00 96.94 69 HIS A CA 1
ATOM 583 C C . HIS A 1 69 ? -4.626 -9.974 -2.899 1.00 96.94 69 HIS A C 1
ATOM 585 O O . HIS A 1 69 ? -5.178 -10.258 -3.959 1.00 96.94 69 HIS A O 1
ATOM 591 N N . LEU A 1 70 ? -3.351 -9.577 -2.855 1.00 96.88 70 LEU A N 1
ATOM 592 C CA . LEU A 1 70 ? -2.508 -9.530 -4.055 1.00 96.88 70 LEU A CA 1
ATOM 593 C C . LEU A 1 70 ? -2.259 -10.931 -4.632 1.00 96.88 70 LEU A C 1
ATOM 595 O O . LEU A 1 70 ? -2.343 -11.102 -5.845 1.00 96.88 70 LEU A O 1
ATOM 599 N N . LYS A 1 71 ? -2.023 -11.936 -3.776 1.00 97.06 71 LYS A N 1
ATOM 600 C CA . LYS A 1 71 ? -1.883 -13.341 -4.195 1.00 97.06 71 LYS A CA 1
ATOM 601 C C . LYS A 1 71 ? -3.176 -13.906 -4.779 1.00 97.06 71 LYS A C 1
ATOM 603 O O . LYS A 1 71 ? -3.123 -14.602 -5.779 1.00 97.06 71 LYS A O 1
ATOM 608 N N . GLN A 1 72 ? -4.331 -13.580 -4.194 1.00 96.88 72 GLN A N 1
ATOM 609 C CA . GLN A 1 72 ? -5.638 -14.004 -4.720 1.00 96.88 72 GLN A CA 1
ATOM 610 C C . GLN A 1 72 ? -5.931 -13.436 -6.117 1.00 96.88 72 GLN A C 1
ATOM 612 O O . GLN A 1 72 ? -6.719 -14.004 -6.860 1.00 96.88 72 GLN A O 1
ATOM 617 N N . ARG A 1 73 ? -5.290 -12.320 -6.486 1.00 95.56 73 ARG A N 1
ATOM 618 C CA . ARG A 1 73 ? -5.369 -11.728 -7.830 1.00 95.56 73 ARG A CA 1
ATOM 619 C C . ARG A 1 73 ? -4.327 -12.294 -8.802 1.00 95.56 73 ARG A C 1
ATOM 621 O O . ARG A 1 73 ? -4.176 -11.739 -9.883 1.00 95.56 73 ARG A O 1
ATOM 628 N N . ASP A 1 74 ? -3.586 -13.322 -8.390 1.00 95.50 74 ASP A N 1
ATOM 629 C CA . ASP A 1 74 ? -2.479 -13.929 -9.136 1.00 95.50 74 ASP A CA 1
ATOM 630 C C . ASP A 1 74 ? -1.421 -12.911 -9.606 1.00 95.50 74 ASP A C 1
ATOM 632 O O . ASP A 1 74 ? -0.861 -12.970 -10.699 1.00 95.50 74 ASP A O 1
ATOM 636 N N . LEU A 1 75 ? -1.160 -11.901 -8.771 1.00 93.62 75 LEU A N 1
ATOM 637 C CA . LEU A 1 75 ? -0.182 -10.865 -9.074 1.00 93.62 75 LEU A CA 1
ATOM 638 C C . LEU A 1 75 ? 1.180 -11.243 -8.495 1.00 93.62 75 LEU A C 1
ATOM 640 O O . LEU A 1 75 ? 1.314 -11.472 -7.294 1.00 93.62 75 LEU A O 1
ATOM 644 N N . SER A 1 76 ? 2.221 -11.209 -9.325 1.00 94.56 76 SER A N 1
ATOM 645 C CA . SER A 1 76 ? 3.604 -11.249 -8.842 1.00 94.56 76 SER A CA 1
ATOM 646 C C . SER A 1 76 ? 3.978 -9.903 -8.219 1.00 94.56 76 SER A C 1
ATOM 648 O O . SER A 1 76 ? 3.773 -8.854 -8.834 1.00 94.56 76 SER A O 1
ATOM 650 N N . PHE A 1 77 ? 4.525 -9.896 -7.001 1.00 95.88 77 PHE A N 1
ATOM 651 C CA . PHE A 1 77 ? 4.903 -8.659 -6.317 1.00 95.88 77 PHE A CA 1
ATOM 652 C C . PHE A 1 77 ? 6.122 -8.811 -5.407 1.00 95.88 77 PHE A C 1
ATOM 654 O O . PHE A 1 77 ? 6.376 -9.859 -4.819 1.00 95.88 77 PHE A O 1
ATOM 661 N N . SER A 1 78 ? 6.830 -7.696 -5.209 1.00 94.69 78 SER A N 1
ATOM 662 C CA . SER A 1 78 ? 7.814 -7.569 -4.134 1.00 94.69 78 SER A CA 1
ATOM 663 C C . SER A 1 78 ? 7.121 -7.208 -2.822 1.00 94.69 78 SER A C 1
ATOM 665 O O . SER A 1 78 ? 6.357 -6.241 -2.749 1.00 94.69 78 SER A O 1
ATOM 667 N N . SER A 1 79 ? 7.434 -7.956 -1.761 1.00 94.56 79 SER A N 1
ATOM 668 C CA . SER A 1 79 ? 6.905 -7.691 -0.416 1.00 94.56 79 SER A CA 1
ATOM 669 C C . SER A 1 79 ? 7.257 -6.290 0.091 1.00 94.56 79 SER A C 1
ATOM 671 O O . SER A 1 79 ? 6.443 -5.684 0.782 1.00 94.56 79 SER A O 1
ATOM 673 N N . VAL A 1 80 ? 8.422 -5.757 -0.293 1.00 95.31 80 VAL A N 1
ATOM 674 C CA . VAL A 1 80 ? 8.872 -4.412 0.103 1.00 95.31 80 VAL A CA 1
ATOM 675 C C . VAL A 1 80 ? 7.978 -3.335 -0.513 1.00 95.31 80 VAL A C 1
ATOM 677 O O . VAL A 1 80 ? 7.613 -2.379 0.163 1.00 95.31 80 VAL A O 1
ATOM 680 N N . VAL A 1 81 ? 7.557 -3.506 -1.772 1.00 95.06 81 VAL A N 1
ATOM 681 C CA . VAL A 1 81 ? 6.663 -2.548 -2.448 1.00 95.06 81 VAL A CA 1
ATOM 682 C C . VAL A 1 81 ? 5.287 -2.521 -1.782 1.00 95.06 81 VAL A C 1
ATOM 684 O O . VAL A 1 81 ? 4.758 -1.442 -1.516 1.00 95.06 81 V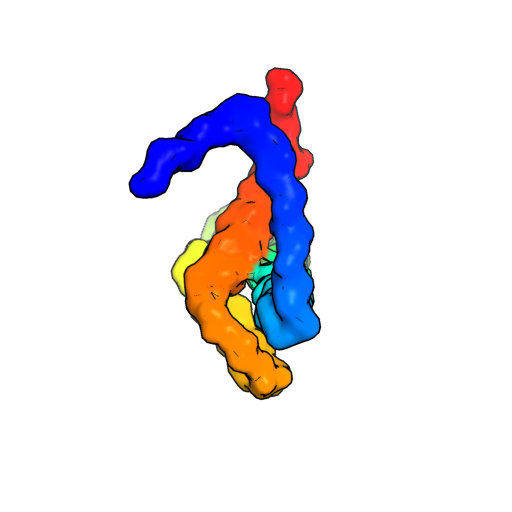AL A O 1
ATOM 687 N N . ALA A 1 82 ? 4.728 -3.691 -1.457 1.00 96.38 82 ALA A N 1
ATOM 688 C CA . ALA A 1 82 ? 3.450 -3.780 -0.750 1.00 96.38 82 ALA A CA 1
ATOM 689 C C . ALA A 1 82 ? 3.528 -3.138 0.649 1.00 96.38 82 ALA A C 1
ATOM 691 O O . ALA A 1 82 ? 2.661 -2.344 1.018 1.00 96.38 82 ALA A O 1
ATOM 692 N N . GLN A 1 83 ? 4.604 -3.413 1.392 1.00 96.25 83 GLN A N 1
ATOM 693 C CA . GLN A 1 83 ? 4.835 -2.837 2.717 1.00 96.25 83 GLN A CA 1
ATOM 694 C C . GLN A 1 83 ? 4.993 -1.311 2.657 1.00 96.25 83 GLN A C 1
ATOM 696 O O . GLN A 1 83 ? 4.389 -0.593 3.456 1.00 96.25 83 GLN A O 1
ATOM 701 N N . GLN A 1 84 ? 5.773 -0.799 1.699 1.00 96.75 84 GLN A N 1
ATOM 702 C CA . GLN A 1 84 ? 5.971 0.640 1.520 1.00 96.75 84 GLN A CA 1
ATOM 703 C C . GLN A 1 84 ? 4.660 1.346 1.162 1.00 96.75 84 GLN A C 1
ATOM 705 O O . GLN A 1 84 ? 4.387 2.437 1.663 1.00 96.75 84 GLN A O 1
ATOM 710 N N . SER A 1 85 ? 3.827 0.704 0.342 1.00 97.06 85 SER A N 1
ATOM 711 C CA . SER A 1 85 ? 2.497 1.207 0.003 1.00 97.06 85 SER A CA 1
ATOM 712 C C . SER A 1 85 ? 1.604 1.355 1.240 1.00 97.06 85 SER A C 1
ATOM 714 O O . SER A 1 85 ? 1.052 2.433 1.467 1.00 97.06 85 SER A O 1
ATOM 716 N N . ARG A 1 86 ? 1.563 0.345 2.125 1.00 96.62 86 ARG A N 1
ATOM 717 C CA . ARG A 1 86 ? 0.856 0.440 3.417 1.00 96.62 86 ARG A CA 1
ATOM 718 C C . ARG A 1 86 ? 1.388 1.587 4.281 1.00 96.62 86 ARG A C 1
ATOM 720 O O . ARG A 1 86 ? 0.592 2.331 4.852 1.00 96.62 86 ARG A O 1
ATOM 727 N N . ILE A 1 87 ? 2.713 1.737 4.405 1.00 96.31 87 ILE A N 1
ATOM 728 C CA . ILE A 1 87 ? 3.324 2.831 5.189 1.00 96.31 87 ILE A CA 1
ATOM 729 C C . ILE A 1 87 ? 2.826 4.183 4.679 1.00 96.31 87 ILE A C 1
ATOM 731 O O . ILE A 1 87 ? 2.404 5.025 5.473 1.00 96.31 87 ILE A O 1
ATOM 735 N N . ASN A 1 88 ? 2.846 4.372 3.362 1.00 96.62 88 ASN A N 1
ATOM 736 C CA . ASN A 1 88 ? 2.436 5.621 2.738 1.00 96.62 88 ASN A CA 1
ATOM 737 C C . ASN A 1 88 ? 0.932 5.873 2.916 1.00 96.62 88 ASN A C 1
ATOM 739 O O . ASN A 1 88 ? 0.560 6.991 3.266 1.00 96.62 88 ASN A O 1
ATOM 743 N N . ALA A 1 89 ? 0.085 4.848 2.774 1.00 95.38 89 ALA A N 1
ATOM 744 C CA . ALA A 1 89 ? -1.357 4.956 3.014 1.00 95.38 89 ALA A CA 1
ATOM 745 C C . ALA A 1 89 ? -1.666 5.354 4.463 1.00 95.38 89 ALA A C 1
ATOM 747 O O . ALA A 1 89 ? -2.406 6.304 4.718 1.00 95.38 89 ALA A O 1
ATOM 748 N N . GLN A 1 90 ? -1.033 4.689 5.431 1.00 93.62 90 GLN A N 1
ATOM 749 C CA . GLN A 1 90 ? -1.198 5.030 6.842 1.00 93.62 90 GLN A CA 1
ATOM 750 C C . GLN A 1 90 ? -0.678 6.432 7.167 1.00 93.62 90 GLN A C 1
ATOM 752 O O . GLN A 1 90 ? -1.295 7.134 7.966 1.00 93.62 90 GLN A O 1
ATOM 757 N N . LYS A 1 91 ? 0.447 6.848 6.573 1.00 94.06 91 LYS A N 1
ATOM 758 C CA . LYS A 1 91 ? 0.981 8.203 6.744 1.00 94.06 91 LYS A CA 1
ATOM 759 C C . LYS A 1 91 ? 0.003 9.241 6.196 1.00 94.06 91 LYS A C 1
ATOM 761 O O . LYS A 1 91 ? -0.303 10.189 6.909 1.00 94.06 91 LYS A O 1
ATOM 766 N N . ALA A 1 92 ? -0.526 9.027 4.992 1.00 93.00 92 ALA A N 1
ATOM 767 C CA . ALA A 1 92 ? -1.510 9.912 4.376 1.00 93.00 92 ALA A CA 1
ATOM 768 C C . ALA A 1 92 ? -2.773 10.046 5.238 1.00 93.00 92 ALA A C 1
ATOM 770 O O . ALA A 1 92 ? -3.214 11.162 5.494 1.00 93.00 92 ALA A O 1
ATOM 771 N N . LEU A 1 93 ? -3.303 8.936 5.765 1.00 89.81 93 LEU A N 1
ATOM 772 C CA . LEU A 1 93 ? -4.456 8.971 6.670 1.00 89.81 93 LEU A CA 1
ATOM 773 C C . LEU A 1 93 ? -4.154 9.718 7.969 1.00 89.81 93 LEU A C 1
ATOM 775 O O . LEU A 1 93 ? -4.938 10.567 8.381 1.00 89.81 93 LEU A O 1
ATOM 779 N N . LYS A 1 94 ? -3.008 9.448 8.607 1.00 89.69 94 LYS A N 1
ATOM 780 C CA . LYS A 1 94 ? -2.597 10.176 9.818 1.00 89.69 94 LYS A CA 1
ATOM 781 C C . LYS A 1 94 ? -2.513 11.679 9.563 1.00 89.69 94 LYS A C 1
ATOM 783 O O . LYS A 1 94 ? -3.009 12.448 10.376 1.00 89.69 94 LYS A O 1
ATOM 788 N N . SER A 1 95 ? -1.924 12.083 8.439 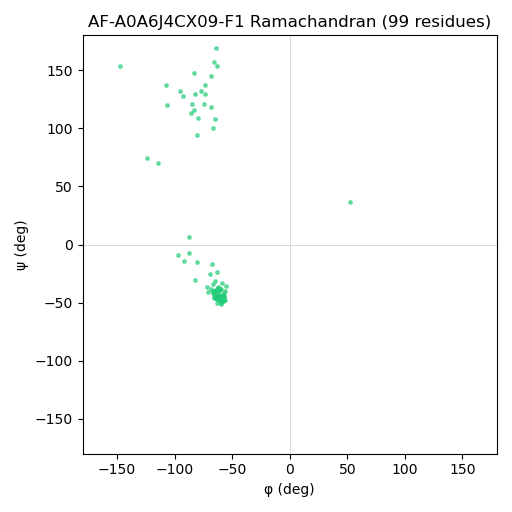1.00 90.88 95 SER A N 1
ATOM 789 C CA . SER A 1 95 ? -1.843 13.489 8.038 1.00 90.88 95 SER A CA 1
ATOM 790 C C . SER A 1 95 ? -3.209 14.096 7.709 1.00 90.88 95 SER A C 1
ATOM 792 O O . SER A 1 95 ? -3.421 15.265 7.999 1.00 90.88 95 SER A O 1
ATOM 794 N N . ALA A 1 96 ? -4.143 13.326 7.144 1.00 88.25 96 ALA A N 1
ATOM 795 C CA . ALA A 1 96 ? -5.493 13.803 6.848 1.00 88.25 96 ALA A CA 1
ATOM 796 C C . ALA A 1 96 ? -6.317 14.063 8.121 1.00 88.25 96 ALA A C 1
ATOM 798 O O . ALA A 1 96 ? -7.061 15.038 8.177 1.00 88.25 96 ALA A O 1
ATOM 799 N N . PHE A 1 97 ? -6.172 13.217 9.148 1.00 84.31 97 PHE A N 1
ATOM 800 C CA . PHE A 1 97 ? -6.879 13.386 10.425 1.00 84.31 97 PHE A CA 1
ATOM 801 C C . PHE A 1 97 ? -6.196 14.370 11.377 1.00 84.31 97 PHE A C 1
ATOM 803 O O . PHE A 1 97 ? -6.881 15.042 12.141 1.00 84.31 97 PHE A O 1
ATOM 810 N N . ASN A 1 98 ? -4.868 14.478 11.314 1.00 85.62 98 ASN A N 1
ATOM 811 C CA . ASN A 1 98 ? -4.080 15.435 12.084 1.00 85.62 98 ASN A CA 1
ATOM 812 C C . ASN A 1 98 ? -3.241 16.292 11.126 1.00 85.62 98 ASN A C 1
ATOM 814 O O . ASN A 1 98 ? -2.026 16.073 11.021 1.00 85.62 98 ASN A O 1
ATOM 818 N N . PRO A 1 99 ? -3.858 17.245 10.405 1.00 74.69 99 PRO A N 1
ATOM 819 C CA . PRO A 1 99 ? -3.110 18.168 9.572 1.00 74.69 99 PRO A CA 1
ATOM 820 C C . PRO A 1 99 ? -2.274 19.063 10.491 1.00 74.69 99 PRO A C 1
ATOM 822 O O . PRO A 1 99 ? -2.785 20.001 11.098 1.00 74.69 99 PRO A O 1
ATOM 825 N N . GLN A 1 100 ? -0.984 18.751 10.637 1.00 64.94 100 GLN A N 1
ATOM 826 C CA . GLN A 1 100 ? -0.036 19.716 11.182 1.00 64.94 100 GLN A CA 1
ATOM 827 C C . GLN A 1 100 ? 0.034 20.875 10.180 1.00 64.94 100 GLN A C 1
ATOM 829 O O . GLN A 1 100 ? 0.510 20.689 9.060 1.00 64.94 100 GLN A O 1
ATOM 834 N N . ARG A 1 101 ? -0.550 22.016 10.565 1.00 54.94 101 ARG A N 1
ATOM 835 C CA . ARG A 1 101 ? -0.244 23.322 9.976 1.00 54.94 101 ARG A CA 1
ATOM 836 C C . ARG A 1 101 ? 1.143 23.755 10.421 1.00 54.94 101 ARG A C 1
ATOM 838 O O . ARG A 1 101 ? 1.459 23.508 11.606 1.00 54.94 101 ARG A O 1
#

Organism: NCBI:txid104628

Sequence (101 aa):
MQINKGFKYRLFPTKEQKALLKHHFFIYNQAYNICLNLQQEQYNTNKTLEKSQKQWSSSSALDTKIKYHLKQRDLSFSSVVAQQSRINAQKALKSAFNPQR

Mean predicted aligned error: 5.86 Å

pLDDT: mean 91.03, std 9.16, range [54.94, 98.12]

Foldseek 3Di:
DDDDPPDDDDDDDDPVRVVVVVLLVVLLVQLLVLLVVVVVVLCVVQVPDDPVPRDDDDLVRSLVVSVVVCVVVVRDYDSVSSSVSNVVSVVVVVCVVPVDD

Radius of gyration: 17.82 Å; Cα contacts (8 Å, |Δi|>4): 51; chains: 1; bounding box: 52×37×48 Å